Protein AF-A0A966TYV2-F1 (afdb_monomer_lite)

Sequence (62 aa):
MHDEDSTRRAEKPLAPRQYDGWSIGDFAEHIAALKAEIIRAEAAKAAKQASLQAAAGFFKTP

Radius of gyration: 19.2 Å; chains: 1; bounding box: 45×21×52 Å

Structure (mmCIF, N/CA/C/O backbone):
data_AF-A0A966TYV2-F1
#
_entry.id   AF-A0A966TYV2-F1
#
loop_
_atom_site.group_PDB
_atom_site.id
_atom_site.type_symbol
_atom_site.label_atom_id
_atom_site.label_alt_id
_atom_site.label_comp_id
_atom_site.label_asym_id
_atom_site.label_entity_id
_atom_site.label_seq_id
_atom_site.pdbx_PDB_ins_code
_atom_site.Cartn_x
_atom_site.Cartn_y
_atom_site.Cartn_z
_atom_site.occupancy
_atom_site.B_iso_or_equiv
_atom_site.auth_seq_id
_atom_site.auth_comp_id
_atom_site.auth_asym_id
_atom_site.auth_atom_id
_atom_site.pdbx_PDB_model_num
ATOM 1 N N . MET A 1 1 ? -34.077 -10.870 18.070 1.00 40.28 1 MET A N 1
ATOM 2 C CA . MET A 1 1 ? -32.752 -11.512 17.996 1.00 40.28 1 MET A CA 1
ATOM 3 C C . MET A 1 1 ? -32.506 -11.792 16.528 1.00 40.28 1 MET A C 1
ATOM 5 O O . MET A 1 1 ? -33.235 -12.596 15.968 1.00 40.28 1 MET A O 1
ATOM 9 N N . HIS A 1 2 ? -31.639 -11.020 15.879 1.00 41.88 2 HIS A N 1
ATOM 10 C CA . HIS A 1 2 ? -31.161 -11.325 14.532 1.00 41.88 2 HIS A CA 1
ATOM 11 C C . HIS A 1 2 ? -29.637 -11.299 14.609 1.00 41.88 2 HIS A C 1
ATOM 13 O O . HIS A 1 2 ? 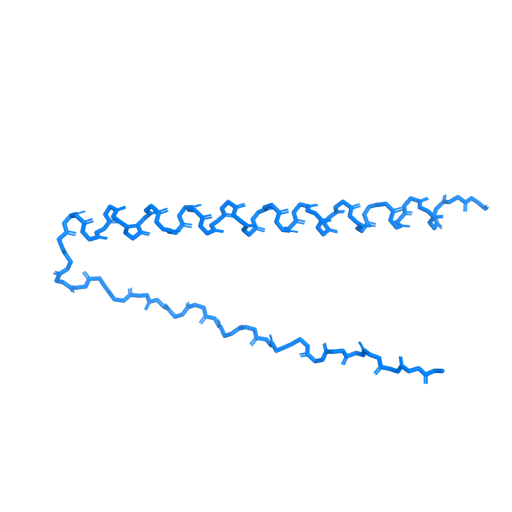-29.030 -10.245 14.781 1.00 41.88 2 HIS A O 1
ATOM 19 N N . ASP A 1 3 ? -29.070 -12.499 14.612 1.00 47.53 3 ASP A N 1
ATOM 20 C CA . ASP A 1 3 ? -27.649 -12.792 14.543 1.00 47.53 3 ASP A CA 1
ATOM 21 C C . ASP A 1 3 ? -27.099 -12.349 13.180 1.00 47.53 3 ASP A C 1
ATOM 23 O O . ASP A 1 3 ? -27.123 -13.094 12.204 1.00 47.53 3 ASP A O 1
ATOM 27 N N . GLU A 1 4 ? -26.608 -11.114 13.103 1.00 49.62 4 GLU A N 1
ATOM 28 C CA . GLU A 1 4 ? -25.809 -10.619 11.976 1.00 49.62 4 GLU A CA 1
ATOM 29 C C . GLU A 1 4 ? -24.306 -10.764 12.271 1.00 49.62 4 GLU A C 1
ATOM 31 O O . GLU A 1 4 ? -23.518 -9.843 12.036 1.00 49.62 4 GLU A O 1
ATOM 36 N N . ASP A 1 5 ? -23.878 -11.932 12.772 1.00 51.94 5 ASP A N 1
ATOM 37 C CA . ASP A 1 5 ? -22.458 -12.306 12.743 1.00 51.94 5 ASP A CA 1
ATOM 38 C C . ASP A 1 5 ? -22.074 -12.639 11.298 1.00 51.94 5 ASP A C 1
ATOM 40 O O . ASP A 1 5 ? -22.033 -13.779 10.830 1.00 51.94 5 ASP A O 1
ATOM 44 N N . SER A 1 6 ? -21.904 -11.558 10.547 1.00 52.91 6 SER A N 1
ATOM 45 C CA . SER A 1 6 ? -21.444 -11.541 9.177 1.00 52.91 6 SER A CA 1
ATOM 46 C C . SER A 1 6 ? -20.075 -12.200 9.144 1.00 52.91 6 SER A C 1
ATOM 48 O O . SER A 1 6 ? -19.082 -11.597 9.552 1.00 52.91 6 SER A O 1
ATOM 50 N N . THR A 1 7 ? -20.030 -13.436 8.647 1.00 54.12 7 THR A N 1
ATOM 51 C CA . THR A 1 7 ? -18.823 -14.233 8.433 1.00 54.12 7 THR A CA 1
ATOM 52 C C . THR A 1 7 ? -17.742 -13.384 7.757 1.00 54.12 7 THR A C 1
ATOM 54 O O . THR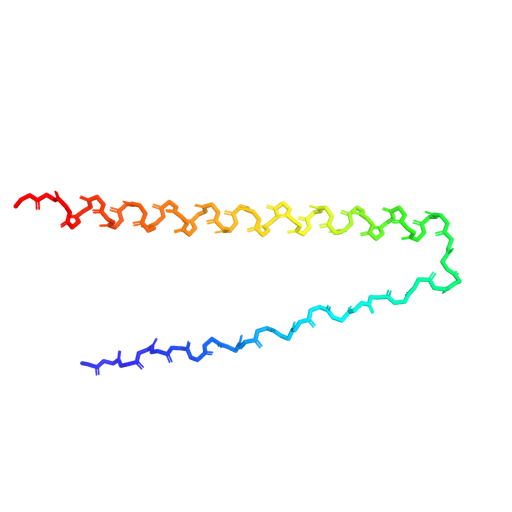 A 1 7 ? -17.734 -13.235 6.529 1.00 54.12 7 THR A O 1
ATOM 57 N N . ARG A 1 8 ? -16.833 -12.785 8.538 1.00 61.00 8 ARG A N 1
ATOM 58 C CA . ARG A 1 8 ? -15.691 -12.050 7.989 1.00 61.00 8 ARG A CA 1
ATOM 59 C C . ARG A 1 8 ? -14.828 -13.082 7.290 1.00 61.00 8 ARG A C 1
ATOM 61 O O . ARG A 1 8 ? -14.138 -13.861 7.943 1.00 61.00 8 ARG A O 1
ATOM 68 N N . ARG A 1 9 ? -14.912 -13.135 5.961 1.00 61.56 9 ARG A N 1
ATOM 69 C CA . ARG A 1 9 ? -14.014 -13.968 5.166 1.00 61.56 9 ARG A CA 1
ATOM 70 C C . ARG A 1 9 ? -12.602 -13.536 5.523 1.00 61.56 9 ARG A C 1
ATOM 72 O O . ARG A 1 9 ? -12.260 -12.374 5.334 1.00 61.56 9 ARG A O 1
ATOM 79 N N . ALA A 1 10 ? -11.822 -14.459 6.079 1.00 61.44 10 ALA A N 1
ATOM 80 C CA . ALA A 1 10 ? -10.406 -14.236 6.289 1.00 61.44 10 ALA A CA 1
ATOM 81 C C . ALA A 1 10 ? -9.801 -13.892 4.925 1.00 61.44 10 ALA A C 1
ATOM 83 O O . ALA A 1 10 ? -9.820 -14.715 4.003 1.00 61.44 10 ALA A O 1
ATOM 84 N N . GLU A 1 11 ? -9.363 -12.646 4.767 1.00 64.12 11 GLU A N 1
ATOM 85 C CA . GLU A 1 11 ? -8.683 -12.221 3.555 1.00 64.12 11 GLU A CA 1
ATOM 86 C C . GLU A 1 11 ? -7.426 -13.074 3.417 1.00 64.12 11 GLU A C 1
ATOM 88 O O . GLU A 1 11 ? -6.668 -13.268 4.372 1.00 64.12 11 GLU A O 1
AT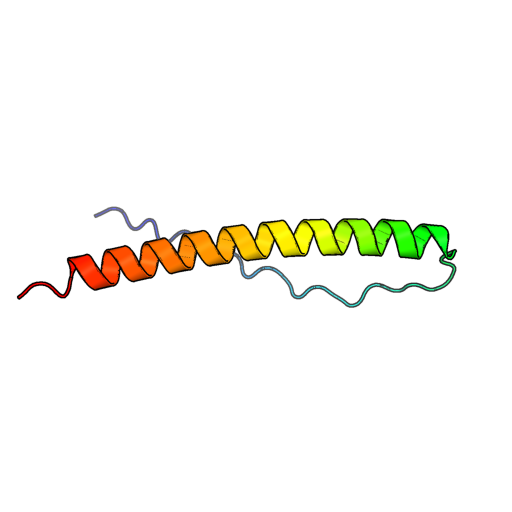OM 93 N N . LYS A 1 12 ? -7.257 -13.680 2.240 1.00 67.06 12 LYS A N 1
ATOM 94 C CA . LYS A 1 12 ? -6.105 -14.541 1.987 1.00 67.06 12 LYS A CA 1
ATOM 95 C C . LYS A 1 12 ? -4.829 -13.712 2.172 1.00 67.06 12 LYS A C 1
ATOM 97 O O . LYS A 1 12 ? -4.812 -12.559 1.738 1.00 67.06 12 LYS A O 1
ATOM 102 N N . PRO A 1 13 ? -3.765 -14.291 2.757 1.00 66.44 13 PRO A N 1
ATOM 103 C CA . PRO A 1 13 ? -2.479 -13.617 2.848 1.00 66.44 13 PRO A CA 1
ATOM 104 C C . PRO A 1 13 ? -2.058 -13.108 1.471 1.00 66.44 13 PRO A C 1
ATOM 106 O O . PRO A 1 13 ? -2.194 -13.830 0.478 1.00 66.44 13 PRO A O 1
ATOM 109 N N . LEU A 1 14 ? -1.551 -11.876 1.414 1.00 72.31 14 LEU A N 1
ATOM 110 C CA . LEU A 1 14 ? -0.947 -11.342 0.200 1.00 72.31 14 LEU A CA 1
ATOM 111 C C . LEU A 1 14 ? 0.249 -12.232 -0.148 1.00 72.31 14 LEU A C 1
ATOM 113 O O . LEU A 1 14 ? 1.274 -12.208 0.531 1.00 72.31 14 LEU A O 1
ATOM 117 N N . ALA A 1 15 ? 0.092 -13.067 -1.173 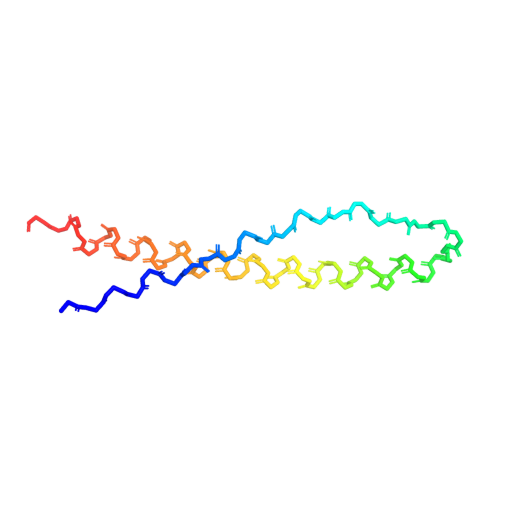1.00 75.25 15 ALA A N 1
ATOM 118 C CA . ALA A 1 15 ? 1.196 -13.860 -1.684 1.00 75.25 15 ALA A CA 1
ATOM 119 C C . ALA A 1 15 ? 2.295 -12.912 -2.203 1.00 75.25 15 ALA A C 1
ATOM 121 O O . ALA A 1 15 ? 1.959 -11.891 -2.818 1.00 75.25 15 ALA A O 1
ATOM 122 N N . PRO A 1 16 ? 3.587 -13.227 -1.987 1.00 76.44 16 PRO A N 1
ATOM 123 C CA . PRO A 1 16 ? 4.679 -12.431 -2.530 1.00 76.44 16 PRO A CA 1
ATOM 124 C C . PRO A 1 16 ? 4.522 -12.276 -4.043 1.00 76.44 16 PRO A C 1
ATOM 126 O O . PRO A 1 16 ? 4.342 -13.258 -4.767 1.00 76.44 16 PRO A O 1
ATOM 129 N N . ARG A 1 17 ? 4.571 -11.034 -4.523 1.00 82.25 17 ARG A N 1
ATOM 130 C CA . ARG A 1 17 ? 4.549 -10.744 -5.956 1.00 82.25 17 ARG A CA 1
ATOM 131 C C . ARG A 1 17 ? 5.921 -11.078 -6.544 1.00 82.25 17 ARG A C 1
ATOM 133 O O . ARG A 1 17 ? 6.940 -10.721 -5.959 1.00 82.25 17 ARG A O 1
ATOM 140 N N . GLN A 1 18 ? 5.944 -11.754 -7.691 1.00 90.38 18 GLN A N 1
ATOM 141 C CA . GLN A 1 18 ? 7.161 -11.895 -8.491 1.00 90.38 18 GLN A CA 1
ATOM 142 C C . GLN A 1 18 ? 7.386 -10.612 -9.296 1.00 90.38 18 GLN A C 1
ATOM 144 O O . GLN A 1 18 ? 6.439 -10.077 -9.878 1.00 90.38 18 GLN A O 1
ATOM 149 N N . TYR A 1 19 ? 8.629 -10.132 -9.315 1.00 93.50 19 TYR A N 1
ATOM 150 C CA . TYR A 1 19 ? 9.027 -8.885 -9.979 1.00 93.50 19 TYR A CA 1
ATOM 151 C C . TYR A 1 19 ? 10.003 -9.110 -11.142 1.00 93.50 19 TYR A C 1
ATOM 153 O O . TYR A 1 19 ? 10.580 -8.161 -11.671 1.00 93.50 19 TYR A O 1
ATOM 161 N N . ASP A 1 20 ? 10.223 -10.367 -11.530 1.00 94.56 20 ASP A N 1
ATOM 162 C CA . ASP A 1 20 ? 11.118 -10.701 -12.632 1.00 94.56 20 ASP A CA 1
ATOM 163 C C . ASP A 1 20 ? 10.628 -10.057 -13.937 1.00 94.56 20 ASP A C 1
ATOM 165 O O . ASP A 1 20 ? 9.446 -10.118 -14.281 1.00 94.56 20 ASP A O 1
ATOM 169 N N . GLY A 1 21 ? 11.550 -9.416 -14.660 1.00 94.94 21 GLY A N 1
ATOM 170 C CA . GLY A 1 21 ? 11.264 -8.746 -15.933 1.00 94.94 21 GLY A CA 1
ATOM 171 C C . GLY A 1 21 ? 10.651 -7.347 -15.821 1.00 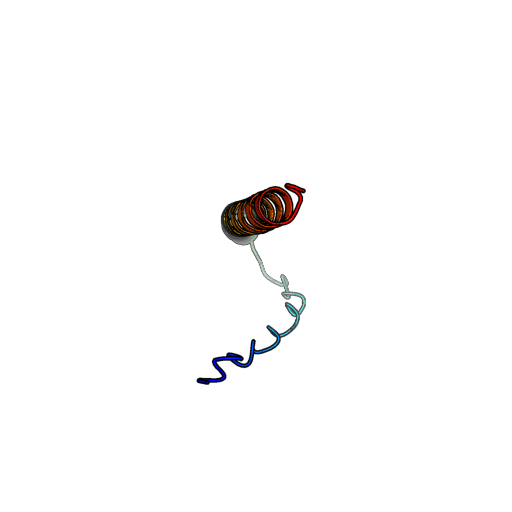94.94 21 GLY A C 1
ATOM 172 O O . GLY A 1 21 ? 10.340 -6.753 -16.850 1.00 94.94 21 GLY A O 1
ATOM 173 N N . TRP A 1 22 ? 10.492 -6.802 -14.614 1.00 96.94 22 TRP A N 1
ATOM 174 C CA . TRP A 1 22 ? 9.982 -5.445 -14.431 1.00 96.94 22 TRP A CA 1
ATOM 175 C C . TRP A 1 22 ? 11.023 -4.395 -14.808 1.00 96.94 22 TRP A C 1
ATOM 177 O O . TRP A 1 22 ? 12.202 -4.490 -14.456 1.00 96.94 22 TRP A O 1
ATOM 187 N N . SER A 1 23 ? 10.564 -3.350 -15.485 1.00 97.75 23 SER A N 1
ATOM 188 C CA . SER A 1 23 ? 11.331 -2.128 -15.668 1.00 97.75 23 SER A CA 1
ATOM 189 C C . SER A 1 23 ? 11.280 -1.261 -14.405 1.00 97.75 23 SER A C 1
ATOM 191 O O . SER A 1 23 ? 10.421 -1.417 -13.537 1.00 97.75 23 SER A O 1
ATOM 193 N N . ILE A 1 24 ? 12.176 -0.275 -14.315 1.00 97.50 24 ILE A N 1
ATOM 194 C CA . ILE A 1 24 ? 12.146 0.723 -13.232 1.00 97.50 24 ILE A CA 1
ATOM 195 C C . ILE A 1 24 ? 10.822 1.509 -13.213 1.00 97.50 24 ILE A C 1
ATOM 197 O O . ILE A 1 24 ? 10.353 1.878 -12.137 1.00 97.50 24 ILE A O 1
ATOM 201 N N . GLY A 1 25 ? 10.202 1.729 -14.378 1.00 97.94 25 GLY A N 1
ATOM 202 C CA . GLY A 1 25 ? 8.884 2.361 -14.475 1.00 97.94 25 GLY A CA 1
ATOM 203 C C . GLY A 1 25 ? 7.796 1.524 -13.804 1.00 97.94 25 GLY A C 1
ATOM 204 O O . GLY A 1 25 ? 7.062 2.044 -12.967 1.00 97.94 25 GLY A O 1
ATOM 205 N N . ASP A 1 26 ? 7.776 0.216 -14.072 1.00 96.44 26 ASP A N 1
ATOM 206 C CA . ASP A 1 26 ? 6.810 -0.716 -13.471 1.00 96.44 26 ASP A CA 1
ATOM 207 C C . ASP A 1 26 ? 6.930 -0.737 -11.940 1.00 96.44 26 ASP A C 1
ATOM 209 O O . ASP A 1 26 ? 5.932 -0.714 -11.215 1.00 96.44 26 ASP A O 1
ATOM 213 N N . PHE A 1 27 ? 8.165 -0.701 -11.426 1.00 95.38 27 PHE A N 1
ATOM 214 C CA . PHE A 1 27 ? 8.402 -0.573 -9.989 1.00 95.38 27 PHE A CA 1
ATOM 215 C C . PHE A 1 27 ? 7.860 0.740 -9.428 1.00 95.38 27 PHE A C 1
ATOM 217 O O . PHE A 1 27 ? 7.209 0.732 -8.382 1.00 95.38 27 PHE A O 1
ATOM 224 N N . ALA A 1 28 ? 8.116 1.866 -10.096 1.00 97.56 28 ALA A N 1
ATOM 225 C CA . ALA A 1 28 ? 7.660 3.172 -9.635 1.00 97.56 28 ALA A CA 1
ATOM 226 C C . ALA A 1 28 ? 6.126 3.240 -9.559 1.00 97.56 28 ALA A C 1
ATOM 228 O O . ALA A 1 28 ? 5.580 3.676 -8.541 1.00 97.56 28 ALA A O 1
ATOM 229 N N . GLU A 1 29 ? 5.436 2.750 -10.590 1.00 97.25 29 GLU A N 1
ATOM 230 C CA . GLU A 1 29 ? 3.973 2.696 -10.637 1.00 97.25 29 GLU A CA 1
ATOM 231 C C . GLU A 1 29 ? 3.400 1.785 -9.551 1.00 97.25 29 GLU A C 1
ATOM 233 O O . GLU A 1 29 ? 2.490 2.173 -8.811 1.00 97.25 29 GLU A O 1
ATOM 238 N N . HIS A 1 30 ? 3.969 0.590 -9.389 1.00 95.25 30 HIS A N 1
ATOM 239 C CA . HIS A 1 30 ? 3.504 -0.347 -8.376 1.00 95.25 30 HIS A CA 1
ATOM 240 C C . HIS A 1 30 ? 3.704 0.183 -6.955 1.00 95.25 30 HIS A C 1
ATOM 242 O O . HIS A 1 30 ? 2.801 0.094 -6.123 1.00 95.25 30 HIS A O 1
ATOM 248 N N . ILE A 1 31 ? 4.863 0.783 -6.674 1.00 95.81 31 ILE A N 1
ATOM 249 C CA . ILE A 1 31 ? 5.146 1.398 -5.375 1.00 95.81 31 ILE A CA 1
ATOM 250 C C . ILE A 1 31 ? 4.170 2.546 -5.103 1.00 95.81 31 ILE A C 1
ATOM 252 O O . ILE A 1 31 ? 3.691 2.682 -3.976 1.00 95.81 31 ILE A O 1
ATOM 256 N N . ALA A 1 32 ? 3.853 3.366 -6.109 1.00 97.62 32 ALA A N 1
ATOM 257 C CA . ALA A 1 32 ? 2.873 4.437 -5.961 1.00 97.62 32 ALA A CA 1
ATOM 258 C C . ALA A 1 32 ? 1.483 3.883 -5.603 1.00 97.62 32 ALA A C 1
ATOM 260 O O . ALA A 1 32 ? 0.847 4.378 -4.669 1.00 97.62 32 ALA A O 1
ATOM 261 N N . ALA A 1 33 ? 1.051 2.812 -6.275 1.00 95.62 33 ALA A N 1
ATOM 262 C CA . ALA A 1 33 ? -0.212 2.141 -5.978 1.00 95.62 33 ALA A CA 1
ATOM 263 C C . ALA A 1 33 ? -0.241 1.555 -4.554 1.00 95.62 33 ALA A C 1
ATOM 265 O O . ALA A 1 33 ? -1.204 1.775 -3.819 1.00 95.62 33 ALA A O 1
ATOM 266 N N . LEU A 1 34 ? 0.829 0.875 -4.128 1.00 95.19 34 LEU A N 1
ATOM 267 C CA . LEU A 1 34 ? 0.936 0.311 -2.778 1.00 95.19 34 LEU A CA 1
ATOM 268 C C . LEU A 1 34 ? 0.885 1.389 -1.693 1.00 95.19 34 LEU A C 1
ATOM 270 O O . LEU A 1 34 ? 0.193 1.224 -0.692 1.00 95.19 34 LEU A O 1
ATOM 274 N N . LYS A 1 35 ? 1.575 2.517 -1.888 1.00 97.06 35 LYS A N 1
ATOM 275 C CA . LYS A 1 35 ? 1.529 3.641 -0.941 1.00 97.06 35 LYS A CA 1
ATOM 276 C C . LYS A 1 35 ? 0.124 4.225 -0.820 1.00 97.06 35 LYS A C 1
ATOM 278 O O . LYS A 1 35 ? -0.321 4.503 0.290 1.00 97.06 35 LYS A O 1
ATOM 283 N N . ALA A 1 36 ? -0.578 4.388 -1.941 1.00 95.69 36 ALA A N 1
ATOM 284 C CA . ALA A 1 36 ? -1.960 4.856 -1.926 1.00 95.69 36 ALA A CA 1
ATOM 285 C C . ALA A 1 36 ? -2.876 3.889 -1.161 1.00 95.69 36 ALA A C 1
ATOM 287 O O . ALA A 1 36 ? -3.742 4.334 -0.410 1.00 95.69 36 ALA A O 1
ATOM 288 N N . GLU A 1 37 ? -2.666 2.582 -1.316 1.00 95.12 37 GLU A N 1
ATOM 289 C CA . GLU A 1 37 ? -3.432 1.571 -0.588 1.00 95.12 37 GLU A CA 1
ATOM 290 C C . GLU A 1 37 ? -3.132 1.587 0.916 1.00 95.12 37 GLU A C 1
ATOM 292 O O . GLU A 1 37 ? -4.060 1.572 1.723 1.00 95.12 37 GLU A O 1
ATOM 297 N N . ILE A 1 38 ? -1.860 1.722 1.307 1.00 95.38 38 ILE A N 1
ATOM 298 C CA . ILE A 1 38 ? -1.462 1.872 2.715 1.00 95.38 38 ILE A CA 1
ATOM 299 C C . ILE A 1 38 ? -2.189 3.058 3.355 1.00 95.38 38 ILE A C 1
ATOM 301 O O . ILE A 1 38 ? -2.788 2.899 4.415 1.00 95.38 38 ILE A O 1
ATOM 305 N N . ILE A 1 39 ? -2.226 4.214 2.685 1.00 97.25 39 ILE A N 1
ATOM 306 C CA . ILE A 1 39 ? -2.922 5.408 3.193 1.00 97.25 39 ILE A CA 1
ATOM 307 C C . ILE A 1 39 ? -4.413 5.124 3.436 1.00 97.25 39 ILE A C 1
ATOM 309 O O . ILE A 1 39 ? -4.959 5.501 4.476 1.00 97.25 39 ILE A O 1
ATOM 313 N N . ARG A 1 40 ? -5.091 4.439 2.505 1.00 95.25 40 ARG A N 1
ATOM 314 C CA . ARG A 1 40 ? -6.510 4.076 2.676 1.00 95.25 40 ARG A CA 1
ATOM 315 C C . ARG A 1 40 ? -6.709 3.119 3.849 1.00 95.25 40 ARG A C 1
ATOM 317 O O . ARG A 1 40 ? -7.613 3.330 4.660 1.00 95.25 40 ARG A O 1
ATOM 324 N N . ALA A 1 41 ? -5.868 2.091 3.951 1.00 94.88 41 ALA A N 1
ATOM 325 C CA . ALA A 1 41 ? -5.936 1.101 5.019 1.00 94.88 41 ALA A CA 1
ATOM 326 C C . ALA A 1 41 ? -5.689 1.734 6.398 1.00 94.88 41 ALA A C 1
ATOM 328 O O . ALA A 1 41 ? -6.413 1.453 7.356 1.00 94.88 41 ALA A O 1
ATOM 329 N N . GLU A 1 42 ? -4.718 2.640 6.499 1.00 96.81 42 GLU A N 1
ATOM 330 C CA . GLU A 1 42 ? -4.425 3.389 7.721 1.00 96.81 42 GLU A CA 1
ATOM 331 C C . GLU A 1 42 ? -5.589 4.292 8.137 1.00 96.81 42 GLU A C 1
ATOM 333 O O . GLU A 1 42 ? -5.970 4.288 9.310 1.00 96.81 42 GLU A O 1
ATOM 338 N N . ALA A 1 43 ? -6.214 5.001 7.192 1.00 95.38 43 ALA A N 1
ATOM 339 C CA . ALA A 1 43 ? -7.395 5.818 7.466 1.00 95.38 43 ALA A CA 1
ATOM 340 C C . ALA A 1 43 ? -8.572 4.969 7.981 1.00 95.38 43 ALA A C 1
ATOM 342 O O . ALA A 1 43 ? -9.211 5.316 8.979 1.00 95.38 43 ALA A O 1
ATOM 343 N N . ALA A 1 44 ? -8.827 3.815 7.355 1.00 94.62 44 ALA A N 1
ATOM 344 C CA . ALA A 1 44 ? -9.862 2.883 7.798 1.00 94.62 44 ALA A CA 1
ATOM 345 C C . ALA A 1 44 ? -9.568 2.324 9.201 1.00 94.62 44 ALA A C 1
ATOM 347 O O . ALA A 1 44 ? -10.459 2.277 10.057 1.00 94.62 44 ALA A O 1
ATOM 348 N N . LYS A 1 45 ? -8.311 1.952 9.473 1.00 94.69 45 LYS A N 1
ATOM 349 C CA . LYS A 1 45 ? -7.858 1.518 10.800 1.00 94.69 45 LYS A CA 1
ATOM 350 C C . LYS A 1 45 ? -8.071 2.614 11.843 1.00 94.69 45 LYS A C 1
ATOM 352 O O . LYS A 1 45 ? -8.636 2.329 12.897 1.00 94.69 45 LYS A O 1
ATOM 357 N N . ALA A 1 46 ? -7.679 3.853 11.555 1.00 93.94 46 ALA A N 1
ATOM 358 C CA . ALA A 1 46 ? -7.868 4.981 12.462 1.00 93.94 46 ALA A CA 1
ATOM 359 C C . ALA A 1 46 ? -9.355 5.210 12.783 1.00 93.94 46 ALA A C 1
ATOM 361 O O . ALA A 1 46 ? -9.714 5.335 13.954 1.00 93.94 46 ALA A O 1
ATOM 362 N N . ALA A 1 47 ? -10.235 5.160 11.778 1.00 91.88 47 ALA A N 1
ATOM 363 C CA . ALA A 1 47 ? -11.680 5.278 11.977 1.00 91.88 47 ALA A CA 1
ATOM 364 C C . ALA A 1 47 ? -12.240 4.164 12.882 1.00 91.88 47 ALA A C 1
ATOM 366 O O . ALA A 1 47 ? -13.028 4.429 13.794 1.00 91.88 47 ALA A O 1
ATOM 367 N N . LYS A 1 48 ? -11.793 2.914 12.693 1.00 91.75 48 LYS A N 1
ATOM 368 C CA . LYS A 1 48 ? -12.171 1.795 13.572 1.00 91.75 48 LYS A CA 1
ATOM 369 C C . LYS A 1 48 ? -11.657 1.989 14.998 1.00 91.75 48 LYS A C 1
ATOM 371 O O . LYS A 1 48 ? -12.406 1.764 15.944 1.00 91.75 48 LYS A O 1
ATOM 376 N N . GLN A 1 49 ? -10.415 2.441 15.166 1.00 92.25 49 GLN A N 1
ATOM 377 C CA . GLN A 1 49 ? -9.843 2.720 16.486 1.00 92.25 49 GLN A CA 1
ATOM 378 C C . GLN A 1 49 ? -10.594 3.848 17.208 1.00 92.25 49 GLN A C 1
ATOM 380 O O . GLN A 1 49 ? -10.854 3.722 18.402 1.00 92.25 49 GLN A O 1
ATOM 385 N N . ALA A 1 50 ? -10.984 4.911 16.501 1.00 88.88 50 ALA A N 1
ATOM 386 C CA . ALA A 1 50 ? -11.784 5.999 17.061 1.00 88.88 50 ALA A CA 1
ATOM 387 C C . ALA A 1 50 ? -13.167 5.510 17.522 1.00 88.88 50 ALA A C 1
ATOM 389 O O . ALA A 1 50 ? -13.594 5.826 18.630 1.00 88.88 50 ALA A O 1
ATOM 390 N N . SER A 1 51 ? -13.832 4.674 16.717 1.00 86.75 51 SER A N 1
ATOM 391 C CA . SER A 1 51 ? -15.117 4.066 17.084 1.00 86.75 51 SER A CA 1
ATOM 392 C C . SER A 1 51 ? -15.012 3.199 18.346 1.00 86.75 51 SER A C 1
ATOM 394 O O . SER A 1 51 ? -15.842 3.327 19.244 1.00 86.75 51 SER A O 1
ATOM 396 N N . LEU A 1 52 ? -13.965 2.373 18.458 1.00 88.44 52 LEU A N 1
ATOM 397 C CA . LEU A 1 52 ? -13.724 1.550 19.649 1.00 88.44 52 LEU A CA 1
ATOM 398 C C . LEU A 1 52 ? -13.463 2.397 20.902 1.00 88.44 52 LEU A C 1
ATOM 400 O O . LEU A 1 52 ? -13.978 2.078 21.970 1.00 88.44 52 LEU A O 1
ATOM 404 N N . GLN A 1 53 ? -12.689 3.478 20.782 1.00 83.50 53 GLN A N 1
ATOM 405 C CA . GLN A 1 53 ? -12.420 4.390 21.899 1.00 83.50 53 GLN A CA 1
ATOM 406 C C . GLN A 1 53 ? -13.678 5.142 22.347 1.00 83.50 53 GLN A C 1
ATOM 408 O O . GLN A 1 53 ? -13.925 5.243 23.546 1.00 83.50 53 GLN A O 1
ATOM 413 N N . ALA A 1 54 ? -14.494 5.620 21.403 1.00 78.94 54 ALA A N 1
ATOM 414 C CA . ALA A 1 54 ? -15.764 6.275 21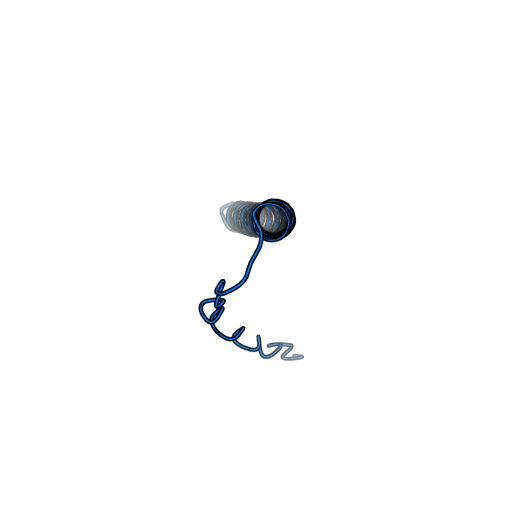.706 1.00 78.94 54 ALA A CA 1
ATOM 415 C C . ALA A 1 54 ? -16.726 5.326 22.438 1.00 78.94 54 ALA A C 1
ATOM 417 O O . ALA A 1 54 ? -17.296 5.699 23.462 1.00 78.94 54 ALA A O 1
ATOM 418 N N . ALA A 1 55 ? -16.841 4.076 21.974 1.00 76.75 55 ALA A N 1
ATOM 419 C CA . ALA A 1 55 ? -17.617 3.050 22.665 1.00 76.75 55 ALA A CA 1
ATOM 420 C C . ALA A 1 55 ? -17.059 2.780 24.073 1.00 76.75 55 ALA A C 1
ATOM 422 O O . ALA A 1 55 ? -17.806 2.792 25.046 1.00 76.75 55 ALA A O 1
ATOM 423 N N . ALA A 1 56 ? -15.741 2.606 24.209 1.00 76.88 56 ALA A N 1
ATOM 424 C CA . ALA A 1 56 ? -15.108 2.373 25.505 1.00 76.88 56 ALA A CA 1
ATOM 425 C C . ALA A 1 56 ? -15.332 3.526 26.498 1.00 76.88 56 ALA A C 1
ATOM 427 O O . ALA A 1 56 ? -15.488 3.261 27.685 1.00 76.88 56 ALA A O 1
ATOM 428 N N . GLY A 1 57 ? -15.365 4.779 26.032 1.00 76.94 57 GLY A N 1
ATOM 429 C CA . GLY A 1 57 ? -15.697 5.946 26.855 1.00 76.94 57 GLY A CA 1
ATOM 430 C C . GLY A 1 57 ? -17.171 5.996 27.267 1.00 76.94 57 GLY A C 1
ATOM 431 O O . GLY A 1 57 ? -17.468 6.322 28.414 1.00 76.94 57 GLY A O 1
ATOM 432 N N . PHE A 1 58 ? -18.083 5.603 26.370 1.00 74.19 58 PHE A N 1
ATOM 433 C CA . PHE A 1 58 ? -19.522 5.533 26.648 1.00 74.19 58 PHE A CA 1
ATOM 434 C C . PHE A 1 58 ? -19.866 4.487 27.722 1.00 74.19 58 PHE A C 1
ATOM 436 O O . PHE A 1 58 ? -20.706 4.738 28.574 1.00 74.19 58 PHE A O 1
ATOM 443 N N . PHE A 1 59 ? -19.183 3.337 27.734 1.00 72.00 59 PHE A N 1
ATOM 444 C CA . PHE A 1 59 ? -19.401 2.278 28.734 1.00 72.00 59 PHE A CA 1
ATOM 445 C C . PHE A 1 59 ? -18.590 2.448 30.036 1.00 72.00 59 PHE A C 1
ATOM 447 O O . PHE A 1 59 ? -18.734 1.632 30.942 1.00 72.00 59 PHE A O 1
ATOM 454 N N . LYS A 1 60 ? -17.724 3.470 30.146 1.00 63.59 60 LYS A N 1
ATOM 455 C CA . LYS A 1 60 ? -16.899 3.756 31.345 1.00 63.59 60 LYS A CA 1
ATOM 456 C C . LYS A 1 60 ? -17.388 4.937 32.186 1.00 63.59 60 LYS A C 1
ATOM 458 O O . LYS A 1 60 ? -16.648 5.425 33.039 1.00 63.59 60 LYS A O 1
ATOM 463 N N . THR A 1 61 ? -18.610 5.403 31.965 1.00 57.59 61 THR A N 1
ATOM 464 C CA . THR A 1 61 ? -19.287 6.304 32.910 1.00 57.59 61 THR A CA 1
ATOM 465 C C . THR A 1 61 ? -19.943 5.442 34.010 1.00 57.59 61 THR A C 1
ATOM 467 O O . THR A 1 61 ? -20.424 4.361 33.672 1.00 57.59 61 THR A O 1
ATOM 470 N N . PRO A 1 62 ? -19.856 5.829 35.301 1.00 61.19 62 PRO A N 1
ATOM 471 C CA . PRO A 1 62 ? -20.298 5.014 36.440 1.00 61.19 62 PRO A CA 1
ATOM 472 C C . PRO A 1 62 ? -21.791 4.676 36.424 1.00 61.19 62 PRO A C 1
ATOM 474 O O . PRO A 1 62 ? -22.570 5.462 35.838 1.00 61.19 62 PRO A O 1
#

Secondary structure (DSSP, 8-state):
----------PPP-PPPP-TT--HHHHHHHHHHHHHHHHHHHHHHHHHHHHHHHHHHHTT--

Foldseek 3Di:
DDPPPPPPPPDPPDDDDDCPPDDPVNVVVVVVVVVVVVVVVVVVVVVVVVVVVVVVVVVPDD

pLDDT: mean 81.67, std 16.99, range [40.28, 97.94]